Protein AF-0000000084980386 (afdb_homodimer)

Nearest PDB structures (foldseek):
  6dkm-assembly1_A  TM=8.900E-01  e=2.580E+00  synthetic construct
  6dkm-assembly2_C  TM=9.025E-01  e=2.765E+00  synthetic construct
  6ff7-assembly1_w  TM=9.194E-01  e=5.152E+00  Homo sapiens
  8oir-assembly1_Aa  TM=5.971E-01  e=4.808E+00  Homo sapiens
  6dkm-assembly1_A  TM=8.898E-01  e=2.580E+00  synthetic construct

Foldseek 3Di:
DVVVLVVLVVLLVVLVVVLVDPPDDPVVNVVSVVVNVVSVVVNVVVVVVVVVVVVVVVVVPD/DVVVLVVLVVLLVVLVVVLVDPPDDPVVNVVSVVVNVVSVVVNVVVVVVVVVVVVVVVVVPD

Radius of gyration: 19.23 Å; Cα contacts (8 Å, |Δi|>4): 66; chains: 2; bounding box: 24×61×34 Å

Organism: NCBI:txid883114

pLDDT: mean 93.71, std 9.15, range [48.25, 98.0]

Secondary structure (DSSP, 8-state):
-HHHHHHHHHHHHHHHHHHT-TTS-HHHHHHHHHHHHHHHHHHHHHHHHHHHHHHHHHHHH-/-HHHHHHHHHHHHHHHHHHT-TTS-HHHHHHHHHHHHHHHHHHHHHHHHHHHHHHHHHHHH-

InterPro domains:
  IPR003761 Exonuclease VII, small subunit [PF02609] (5-55)
  IPR003761 Exonuclease VII, small subunit [TIGR01280] (5-59)
  IPR037004 Exonuclease VII, small subunit superfamily [G3DSA: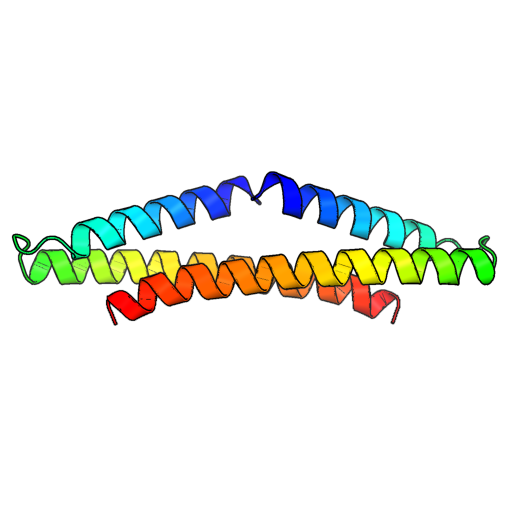1.10.287.1040] (1-62)
  IPR037004 Exonuclease VII, small subunit superfamily [SSF116842] (4-60)

Structure (mmCIF, N/CA/C/O backbone):
data_AF-0000000084980386-model_v1
#
loop_
_entity.id
_entity.type
_entity.pdbx_description
1 polymer 'Exodeoxyribonuclease VII small subunit'
#
loop_
_atom_site.group_PDB
_atom_site.id
_atom_site.type_symbol
_atom_site.label_atom_id
_atom_site.label_alt_id
_atom_site.label_comp_id
_atom_site.label_asym_id
_atom_site.label_entity_id
_atom_site.label_seq_id
_atom_site.pdbx_PDB_ins_code
_atom_site.Cartn_x
_atom_site.Cartn_y
_atom_site.Cartn_z
_atom_site.occupancy
_atom_site.B_iso_or_equiv
_atom_site.auth_seq_id
_atom_site.auth_comp_id
_atom_site.auth_asym_id
_atom_site.auth_atom_id
_atom_site.pdbx_PDB_model_num
ATOM 1 N N . MET A 1 1 ? 5.234 7.031 -9.141 1 50.09 1 MET A N 1
ATOM 2 C CA . MET A 1 1 ? 5.234 5.887 -8.234 1 50.09 1 MET A CA 1
ATOM 3 C C . MET A 1 1 ? 4.238 4.828 -8.695 1 50.09 1 MET A C 1
ATOM 5 O O . MET A 1 1 ? 4.496 3.631 -8.57 1 50.09 1 MET A O 1
ATOM 9 N N . GLU A 1 2 ? 3.027 5.395 -9.133 1 55.47 2 GLU A N 1
ATOM 10 C CA . GLU A 1 2 ? 1.836 4.625 -9.477 1 55.47 2 GLU A CA 1
ATOM 11 C C . GLU A 1 2 ? 2.096 3.715 -10.68 1 55.47 2 GLU A C 1
ATOM 13 O O . GLU A 1 2 ? 1.652 2.564 -10.695 1 55.47 2 GLU A O 1
ATOM 18 N N . ASP A 1 3 ? 2.852 4.363 -11.508 1 66.12 3 ASP A N 1
ATOM 19 C CA . ASP A 1 3 ? 3.029 3.652 -12.766 1 66.12 3 ASP A CA 1
ATOM 20 C C . ASP A 1 3 ? 3.854 2.383 -12.57 1 66.12 3 ASP A C 1
ATOM 22 O O . ASP A 1 3 ? 3.566 1.35 -13.18 1 66.12 3 ASP A O 1
ATOM 26 N N . LYS A 1 4 ? 4.594 2.457 -11.391 1 85.38 4 LYS A N 1
ATOM 27 C CA . LYS A 1 4 ? 5.496 1.32 -11.234 1 85.38 4 LYS A CA 1
ATOM 28 C C . LYS A 1 4 ? 4.816 0.178 -10.484 1 85.38 4 LYS A C 1
ATOM 30 O O . LYS A 1 4 ? 4.977 -0.99 -10.844 1 85.38 4 LYS A O 1
ATOM 35 N N . PHE A 1 5 ? 3.816 0.495 -9.664 1 93.56 5 PHE A N 1
ATOM 36 C CA . PHE A 1 5 ? 3.133 -0.552 -8.914 1 93.56 5 PHE A CA 1
ATOM 37 C C . PHE A 1 5 ? 2.227 -1.368 -9.828 1 93.56 5 PHE A C 1
ATOM 39 O O . PHE A 1 5 ? 2.264 -2.6 -9.805 1 93.56 5 PHE A O 1
ATOM 46 N N . GLU A 1 6 ? 1.516 -0.623 -10.609 1 92 6 GLU A N 1
ATOM 47 C CA . GLU A 1 6 ? 0.565 -1.271 -11.508 1 92 6 GLU A CA 1
ATOM 48 C C . GLU A 1 6 ? 1.278 -2.184 -12.5 1 92 6 GLU A C 1
ATOM 50 O O . GLU A 1 6 ? 0.799 -3.279 -12.797 1 92 6 GLU A O 1
ATOM 55 N N . ASP A 1 7 ? 2.326 -1.724 -12.914 1 94.94 7 ASP A N 1
ATOM 56 C CA . ASP A 1 7 ? 3.113 -2.523 -13.844 1 94.94 7 ASP A CA 1
ATOM 57 C C . ASP A 1 7 ? 3.598 -3.814 -13.188 1 94.94 7 ASP A C 1
ATOM 59 O O . ASP A 1 7 ? 3.438 -4.902 -13.75 1 94.94 7 ASP A O 1
ATOM 63 N N . LEU A 1 8 ? 4.188 -3.68 -12 1 96.81 8 LEU A N 1
ATOM 64 C CA . LEU A 1 8 ? 4.664 -4.836 -11.25 1 96.81 8 LEU A CA 1
ATOM 65 C C . LEU A 1 8 ? 3.514 -5.785 -10.93 1 96.81 8 LEU A C 1
ATOM 67 O O . LEU A 1 8 ? 3.658 -7.004 -11.039 1 96.81 8 LEU A O 1
ATOM 71 N N . PHE A 1 9 ? 2.4 -5.195 -10.555 1 97.19 9 PHE A N 1
ATOM 72 C CA . PHE A 1 9 ? 1.228 -5.996 -10.211 1 97.19 9 PHE A CA 1
ATOM 73 C C . PHE A 1 9 ? 0.73 -6.77 -11.43 1 97.19 9 PHE A C 1
ATOM 75 O O . PHE A 1 9 ? 0.327 -7.926 -11.312 1 97.19 9 PHE A O 1
ATOM 82 N N . GLY A 1 10 ? 0.772 -6.094 -12.508 1 97.31 10 GLY A N 1
ATOM 83 C CA . GLY A 1 10 ? 0.422 -6.773 -13.742 1 97.31 10 GLY A CA 1
ATOM 84 C C . GLY A 1 10 ? 1.317 -7.961 -14.047 1 97.31 10 GLY A C 1
ATOM 85 O O . GLY A 1 10 ? 0.834 -9.031 -14.422 1 97.31 10 GLY A O 1
ATOM 86 N N . GLN A 1 11 ? 2.584 -7.836 -13.914 1 97 11 GLN A N 1
ATOM 87 C CA . GLN A 1 11 ? 3.535 -8.93 -14.094 1 97 11 GLN A CA 1
ATOM 88 C C . GLN 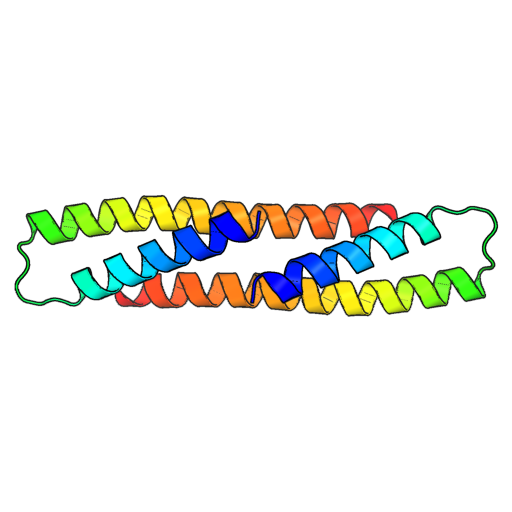A 1 11 ? 3.264 -10.062 -13.109 1 97 11 GLN A C 1
ATOM 90 O O . GLN A 1 11 ? 3.312 -11.234 -13.484 1 97 11 GLN A O 1
ATOM 95 N N . TYR A 1 12 ? 3.002 -9.633 -11.906 1 97.38 12 TYR A N 1
ATOM 96 C CA . TYR A 1 12 ? 2.707 -10.586 -10.844 1 97.38 12 TYR A CA 1
ATOM 97 C C . TYR A 1 12 ? 1.515 -11.461 -11.211 1 97.38 12 TYR A C 1
ATOM 99 O O . TYR A 1 12 ? 1.562 -12.68 -11.055 1 97.38 12 TYR A O 1
ATOM 107 N N . LYS A 1 13 ? 0.535 -10.844 -11.734 1 97.12 13 LYS A N 1
ATOM 108 C CA . LYS A 1 13 ? -0.671 -11.555 -12.156 1 97.12 13 LYS A CA 1
ATOM 109 C C . LYS A 1 13 ? -0.383 -12.469 -13.336 1 97.12 13 LYS A C 1
ATOM 111 O O . LYS A 1 13 ? -0.86 -13.609 -13.383 1 97.12 13 LYS A O 1
ATOM 116 N N . ASP A 1 14 ? 0.298 -12.008 -14.203 1 97.56 14 ASP A N 1
ATOM 117 C CA . ASP A 1 14 ? 0.627 -12.797 -15.391 1 97.56 14 ASP A CA 1
ATOM 118 C C . ASP A 1 14 ? 1.373 -14.07 -15.016 1 97.56 14 ASP A C 1
ATOM 120 O O . ASP A 1 14 ? 1.075 -15.148 -15.539 1 97.56 14 ASP A O 1
ATOM 124 N N . ILE A 1 15 ? 2.332 -13.875 -14.156 1 97.62 15 ILE A N 1
ATOM 125 C CA . ILE A 1 15 ? 3.1 -15.039 -13.719 1 97.62 15 ILE A CA 1
ATOM 126 C C . ILE A 1 15 ? 2.189 -16 -12.969 1 97.62 15 ILE A C 1
ATOM 128 O O . ILE A 1 15 ? 2.293 -17.219 -13.141 1 97.62 15 ILE A O 1
ATOM 132 N N . SER A 1 16 ? 1.337 -15.531 -12.172 1 96.62 16 SER A N 1
ATOM 133 C CA . SER A 1 16 ? 0.386 -16.359 -11.453 1 96.62 16 SER A CA 1
ATOM 134 C C . SER A 1 16 ? -0.461 -17.188 -12.414 1 96.62 16 SER A C 1
ATOM 136 O O . SER A 1 16 ? -0.716 -18.375 -12.164 1 96.62 16 SER A O 1
ATOM 138 N N . LYS A 1 17 ? -0.883 -16.578 -13.438 1 96.5 17 LYS A N 1
ATOM 139 C CA . LYS A 1 17 ? -1.67 -17.281 -14.453 1 96.5 17 LYS A CA 1
ATOM 140 C C . LYS A 1 17 ? -0.863 -18.406 -15.102 1 96.5 17 LYS A C 1
ATOM 142 O O . LYS A 1 17 ? -1.39 -19.484 -15.344 1 96.5 17 LYS A O 1
ATOM 147 N N . LYS A 1 18 ? 0.388 -18.109 -15.344 1 96.56 18 LYS A N 1
ATOM 148 C CA . LYS A 1 18 ? 1.262 -19.125 -15.93 1 96.56 18 LYS A CA 1
ATOM 149 C C . LYS A 1 18 ? 1.436 -20.312 -14.984 1 96.56 18 LYS A C 1
ATOM 151 O O . LYS A 1 18 ? 1.514 -21.453 -15.43 1 96.56 18 LYS A O 1
ATOM 156 N N . LEU A 1 19 ? 1.462 -20.016 -13.711 1 95.56 19 LEU A N 1
ATOM 157 C CA . LEU A 1 19 ? 1.653 -21.047 -12.695 1 95.56 19 LEU A CA 1
ATOM 158 C C . LEU A 1 19 ? 0.428 -21.953 -12.594 1 95.56 19 LEU A C 1
ATOM 160 O O . LEU A 1 19 ? 0.52 -23.078 -12.109 1 95.56 19 LEU A O 1
ATOM 164 N N . GLU A 1 20 ? -0.599 -21.484 -13.008 1 93.38 20 GLU A N 1
ATOM 165 C CA . GLU A 1 20 ? -1.836 -22.25 -12.969 1 93.38 20 GLU A CA 1
ATOM 166 C C . GLU A 1 20 ? -1.899 -23.25 -14.117 1 93.38 20 GLU A C 1
ATOM 168 O O . GLU A 1 20 ? -2.758 -24.141 -14.133 1 93.38 20 GLU A O 1
ATOM 173 N N . ASN A 1 21 ? -0.953 -23.109 -15.055 1 93.25 21 ASN A N 1
ATOM 174 C CA . ASN A 1 21 ? -0.884 -24.031 -16.172 1 93.25 21 ASN A CA 1
ATOM 175 C C . ASN A 1 21 ? -0.379 -25.406 -15.742 1 93.25 21 ASN A C 1
ATOM 177 O O . ASN A 1 21 ? 0.711 -25.516 -15.18 1 93.25 21 ASN A O 1
ATOM 181 N N . LYS A 1 22 ? -1.093 -26.438 -16.062 1 91.5 22 LYS A N 1
ATOM 182 C CA . LYS A 1 22 ? -0.77 -27.781 -15.625 1 91.5 22 LYS A CA 1
ATOM 183 C C . LYS A 1 22 ? 0.272 -28.422 -16.531 1 91.5 22 LYS A C 1
ATOM 185 O O . LYS A 1 22 ? 0.849 -29.453 -16.203 1 91.5 22 LYS A O 1
ATOM 190 N N . ASP A 1 23 ? 0.623 -27.766 -17.625 1 94.75 23 ASP A N 1
ATOM 191 C CA . ASP A 1 23 ? 1.526 -28.359 -18.609 1 94.75 23 ASP A CA 1
ATOM 192 C C . ASP A 1 23 ? 2.959 -27.875 -18.406 1 94.75 23 ASP A C 1
ATOM 194 O O . ASP A 1 23 ? 3.855 -28.234 -19.172 1 94.75 23 ASP A O 1
ATOM 198 N N . ILE A 1 24 ? 3.227 -27.188 -17.438 1 94.88 24 ILE A N 1
ATOM 199 C CA . ILE A 1 24 ? 4.582 -26.672 -17.25 1 94.88 24 ILE A CA 1
ATOM 200 C C . ILE A 1 24 ? 5.41 -27.703 -16.469 1 94.88 24 ILE A C 1
ATOM 202 O O . ILE A 1 24 ? 4.863 -28.5 -15.711 1 94.88 24 ILE A O 1
ATOM 206 N N . THR A 1 25 ? 6.727 -27.641 -16.672 1 96.81 25 THR A N 1
ATOM 207 C CA . THR A 1 25 ? 7.633 -28.531 -15.953 1 96.81 25 THR A CA 1
ATOM 208 C C . THR A 1 25 ? 7.906 -28.016 -14.547 1 96.81 25 THR A C 1
ATOM 210 O O . THR A 1 25 ? 7.633 -26.844 -14.25 1 96.81 25 THR A O 1
ATOM 213 N N . LEU A 1 26 ? 8.383 -28.844 -13.742 1 95.25 26 LEU A N 1
ATOM 214 C CA . LEU A 1 26 ? 8.781 -28.453 -12.391 1 95.25 26 LEU A CA 1
ATOM 215 C C . LEU A 1 26 ? 9.812 -27.328 -12.438 1 95.25 26 LEU A C 1
ATOM 217 O O . LEU A 1 26 ? 9.719 -26.359 -11.68 1 95.25 26 LEU A O 1
ATOM 221 N N . ASP A 1 27 ? 10.727 -27.484 -13.32 1 97.31 27 ASP A N 1
ATOM 222 C CA . ASP A 1 27 ? 11.773 -26.469 -13.461 1 97.31 27 ASP A CA 1
ATOM 223 C C . ASP A 1 27 ? 11.18 -25.125 -13.859 1 97.31 27 ASP A C 1
ATOM 225 O O . ASP A 1 27 ? 11.57 -24.078 -13.32 1 97.31 27 ASP A O 1
ATOM 229 N N . GLU A 1 28 ? 10.32 -25.094 -14.727 1 97 28 GLU A N 1
ATOM 230 C CA . GLU A 1 28 ? 9.641 -23.875 -15.148 1 97 28 GLU A CA 1
ATOM 231 C C . GLU A 1 28 ? 8.844 -23.266 -13.992 1 97 28 GLU A C 1
ATOM 233 O O . GLU A 1 28 ? 8.867 -22.047 -13.789 1 97 28 GLU A O 1
ATOM 238 N N . ALA A 1 29 ? 8.117 -24.094 -13.266 1 95.62 29 ALA A N 1
ATOM 239 C CA . ALA A 1 29 ? 7.32 -23.641 -12.133 1 95.62 29 ALA A CA 1
ATOM 240 C C . ALA A 1 29 ? 8.203 -22.969 -11.078 1 95.62 29 ALA A C 1
ATOM 242 O O . ALA A 1 29 ? 7.859 -21.906 -10.555 1 95.62 29 ALA A O 1
ATOM 243 N N . LEU A 1 30 ? 9.328 -23.625 -10.828 1 96.5 30 LEU A N 1
ATOM 244 C CA . LEU A 1 30 ? 10.258 -23.078 -9.836 1 96.5 30 LEU A CA 1
ATOM 245 C C . LEU A 1 30 ? 10.797 -21.734 -10.273 1 96.5 30 LEU A C 1
ATOM 247 O O . LEU A 1 30 ? 10.914 -20.812 -9.461 1 96.5 30 LEU A O 1
ATOM 251 N N . LYS A 1 31 ? 11.086 -21.609 -11.508 1 97.62 31 LYS A N 1
ATOM 252 C CA . LYS A 1 31 ? 11.578 -20.344 -12.039 1 97.62 31 LYS A CA 1
ATOM 253 C C . LYS A 1 31 ? 10.516 -19.25 -11.938 1 97.62 31 LYS A C 1
ATOM 255 O O . LYS A 1 31 ? 10.812 -18.125 -11.547 1 97.62 31 LYS A O 1
ATOM 260 N N . LEU A 1 32 ? 9.336 -19.562 -12.344 1 97.12 32 LEU A N 1
ATOM 261 C CA . LEU A 1 32 ? 8.227 -18.609 -12.25 1 97.12 32 LEU A CA 1
ATOM 262 C C . LEU A 1 32 ? 7.98 -18.203 -10.805 1 97.12 32 LEU A C 1
ATOM 264 O O . LEU A 1 32 ? 7.723 -17.031 -10.523 1 97.12 32 LEU A O 1
ATOM 268 N N . TYR A 1 33 ? 8.07 -19.172 -9.922 1 95.69 33 TYR A N 1
ATOM 269 C CA . TYR A 1 33 ? 7.883 -18.875 -8.508 1 95.69 33 TYR A CA 1
ATOM 270 C C . TYR A 1 33 ? 8.953 -17.922 -7.996 1 95.69 33 TYR A C 1
ATOM 272 O O . TYR A 1 33 ? 8.656 -16.969 -7.27 1 95.69 33 TYR A O 1
ATOM 28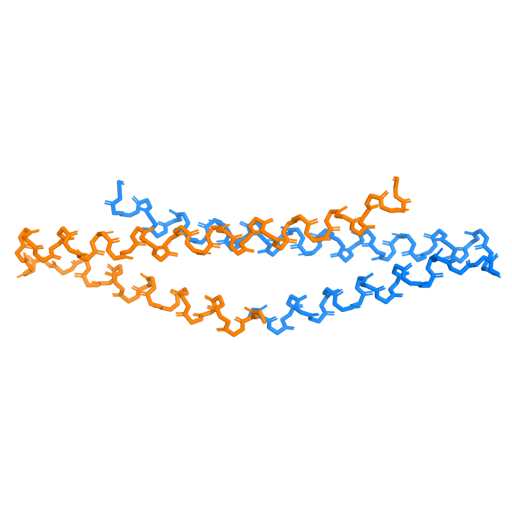0 N N . GLU A 1 34 ? 10.109 -18.156 -8.375 1 96.94 34 GLU A N 1
ATOM 281 C CA . GLU A 1 34 ? 11.203 -17.266 -7.977 1 96.94 34 GLU A CA 1
ATOM 282 C C . GLU A 1 34 ? 10.992 -15.859 -8.508 1 96.94 34 GLU A C 1
ATOM 284 O O . GLU A 1 34 ? 11.195 -14.883 -7.777 1 96.94 34 GLU A O 1
ATOM 289 N N . GLU A 1 35 ? 10.656 -15.766 -9.727 1 97.25 35 GLU A N 1
ATOM 290 C CA . GLU A 1 35 ? 10.367 -14.469 -10.328 1 97.25 35 GLU A CA 1
ATOM 291 C C . GLU A 1 35 ? 9.219 -13.766 -9.602 1 97.25 35 GLU A C 1
ATOM 293 O O . GLU A 1 35 ? 9.297 -12.578 -9.312 1 97.25 35 GLU A O 1
ATOM 298 N N . SER A 1 36 ? 8.203 -14.562 -9.336 1 97 36 SER A N 1
ATOM 299 C CA . SER A 1 36 ? 7.035 -14 -8.664 1 97 36 SER A CA 1
ATOM 300 C C . SER A 1 36 ? 7.387 -13.523 -7.254 1 97 36 SER A C 1
ATOM 302 O O . SER A 1 36 ? 6.852 -12.523 -6.777 1 97 36 SER A O 1
ATOM 304 N N . ASP A 1 37 ? 8.242 -14.281 -6.629 1 96.94 37 ASP A N 1
ATOM 305 C CA . ASP A 1 37 ? 8.656 -13.906 -5.281 1 96.94 37 ASP A CA 1
ATOM 306 C C . ASP A 1 37 ? 9.391 -12.562 -5.285 1 96.94 37 ASP A C 1
ATOM 308 O O . ASP A 1 37 ? 9.211 -11.75 -4.379 1 96.94 37 ASP A O 1
ATOM 312 N N . VAL A 1 38 ? 10.211 -12.375 -6.223 1 97.75 38 VAL A N 1
ATOM 313 C CA . VAL A 1 38 ? 10.938 -11.117 -6.355 1 97.75 38 VAL A CA 1
ATOM 314 C C . VAL A 1 38 ? 9.961 -9.969 -6.574 1 97.75 38 VAL A C 1
ATOM 316 O O . VAL A 1 38 ? 10.07 -8.922 -5.934 1 97.75 38 VAL A O 1
ATOM 319 N N . ILE A 1 39 ? 9.031 -10.172 -7.445 1 98 39 ILE A N 1
ATOM 320 C CA . ILE A 1 39 ? 8.039 -9.141 -7.746 1 98 39 ILE A CA 1
ATOM 321 C C . ILE A 1 39 ? 7.176 -8.883 -6.516 1 98 39 ILE A C 1
ATOM 323 O O . ILE A 1 39 ? 6.867 -7.73 -6.199 1 98 39 ILE A O 1
ATOM 327 N N . TYR A 1 40 ? 6.828 -9.922 -5.797 1 97.5 40 TYR A N 1
ATOM 328 C CA . TYR A 1 40 ? 6.066 -9.781 -4.562 1 97.5 40 TYR A CA 1
ATOM 329 C C . TYR A 1 40 ? 6.801 -8.891 -3.566 1 97.5 40 TYR A C 1
ATOM 331 O O . TYR A 1 40 ? 6.199 -8.008 -2.951 1 97.5 40 TYR A O 1
ATOM 339 N N . SER A 1 41 ? 8.039 -9.133 -3.412 1 97.75 41 SER A N 1
ATOM 340 C CA . SER A 1 41 ? 8.852 -8.344 -2.49 1 97.75 41 SER A CA 1
ATOM 341 C C . SER A 1 41 ? 8.852 -6.867 -2.877 1 97.75 41 SER A C 1
ATOM 343 O O . SER A 1 41 ? 8.75 -5.992 -2.014 1 97.75 41 SER A O 1
ATOM 345 N N . LYS A 1 42 ? 8.977 -6.637 -4.137 1 97.88 42 LYS A N 1
ATOM 346 C CA . LYS A 1 42 ? 8.969 -5.262 -4.617 1 97.88 42 LYS A CA 1
ATOM 347 C C . LYS A 1 42 ? 7.613 -4.602 -4.379 1 97.88 42 LYS A C 1
ATOM 349 O O . LYS A 1 42 ? 7.547 -3.436 -3.988 1 97.88 42 LYS A O 1
ATOM 354 N N . LEU A 1 43 ? 6.539 -5.309 -4.629 1 97.69 43 LEU A N 1
ATOM 355 C CA . LEU A 1 43 ? 5.195 -4.809 -4.371 1 97.69 43 LEU A CA 1
ATOM 356 C C . LEU A 1 43 ? 5.004 -4.504 -2.889 1 97.69 43 LEU A C 1
ATOM 358 O O . LEU A 1 43 ? 4.496 -3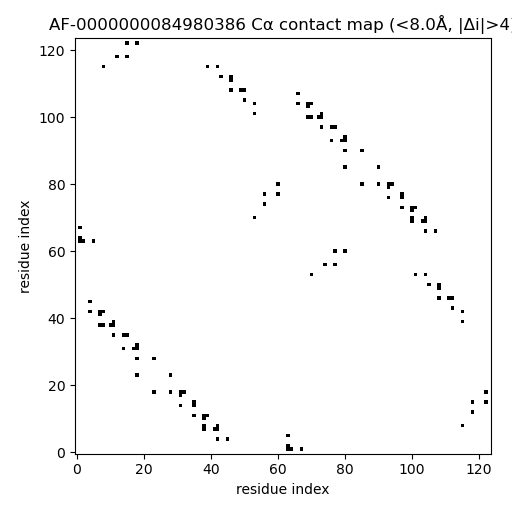.436 -2.529 1 97.69 43 LEU A O 1
ATOM 362 N N . ASN A 1 44 ? 5.441 -5.434 -2.082 1 97.44 44 ASN A N 1
ATOM 363 C CA . ASN A 1 44 ? 5.332 -5.242 -0.641 1 97.44 44 ASN A CA 1
ATOM 364 C C . ASN A 1 44 ? 6.133 -4.027 -0.174 1 97.44 44 ASN A C 1
ATOM 366 O O . ASN A 1 44 ? 5.672 -3.266 0.676 1 97.44 44 ASN A O 1
ATOM 370 N N . GLU A 1 45 ? 7.277 -3.898 -0.664 1 97.69 45 GLU A N 1
ATOM 371 C CA . GLU A 1 45 ? 8.109 -2.744 -0.329 1 97.69 45 GLU A CA 1
ATOM 372 C C . GLU A 1 45 ? 7.41 -1.438 -0.7 1 97.69 45 GLU A C 1
ATOM 374 O O . GLU A 1 45 ? 7.426 -0.479 0.075 1 97.69 45 GLU A O 1
ATOM 379 N N . GLN A 1 46 ? 6.859 -1.4 -1.848 1 96.81 46 GLN A N 1
ATOM 380 C CA . GLN A 1 46 ? 6.156 -0.203 -2.297 1 96.81 46 GLN A CA 1
ATOM 381 C C . GLN A 1 46 ? 4.965 0.107 -1.396 1 96.81 46 GLN A C 1
ATOM 383 O O . GLN A 1 46 ? 4.703 1.271 -1.081 1 96.81 46 GLN A O 1
ATOM 388 N N . ILE A 1 47 ? 4.246 -0.862 -0.989 1 97.5 47 ILE A N 1
ATOM 389 C CA . ILE A 1 47 ? 3.104 -0.708 -0.095 1 97.5 47 ILE A CA 1
ATOM 390 C C . ILE A 1 47 ? 3.576 -0.181 1.259 1 97.5 47 ILE A C 1
ATOM 392 O O . ILE A 1 47 ? 2.996 0.765 1.799 1 97.5 47 ILE A O 1
ATOM 396 N N . GLU A 1 48 ? 4.633 -0.764 1.766 1 97.56 48 GLU A N 1
ATOM 397 C CA . GLU A 1 48 ? 5.18 -0.34 3.049 1 97.56 48 GLU A CA 1
ATOM 398 C C . GLU A 1 48 ? 5.688 1.099 2.986 1 97.56 48 GLU A C 1
ATOM 400 O O . GLU A 1 48 ? 5.492 1.872 3.926 1 97.56 48 GLU A O 1
ATOM 405 N N . ASN A 1 49 ? 6.293 1.411 1.908 1 97.25 49 ASN A N 1
ATOM 406 C CA . ASN A 1 49 ? 6.773 2.777 1.735 1 97.25 49 ASN A CA 1
ATOM 407 C C . ASN A 1 49 ? 5.621 3.777 1.699 1 97.25 49 ASN A C 1
ATOM 409 O O . ASN A 1 49 ? 5.727 4.871 2.26 1 97.25 49 ASN A O 1
ATOM 413 N N . ALA A 1 50 ? 4.602 3.473 0.969 1 96.5 50 ALA A N 1
ATOM 414 C CA . ALA A 1 50 ? 3.418 4.328 0.938 1 96.5 50 ALA A CA 1
ATOM 415 C C . ALA A 1 50 ? 2.846 4.52 2.34 1 96.5 50 ALA A C 1
ATOM 417 O O . ALA A 1 50 ? 2.498 5.641 2.725 1 96.5 50 ALA A O 1
ATOM 418 N N . LYS A 1 51 ? 2.775 3.467 3.096 1 97.62 51 LYS A N 1
ATOM 419 C CA . LYS A 1 51 ? 2.295 3.523 4.473 1 97.62 51 LYS A CA 1
ATOM 420 C C . LYS A 1 51 ? 3.17 4.438 5.324 1 97.62 51 LYS A C 1
ATOM 422 O O . LYS A 1 51 ? 2.658 5.25 6.098 1 97.62 51 LYS A O 1
ATOM 427 N N . ILE A 1 52 ? 4.449 4.324 5.238 1 97.69 52 ILE A N 1
ATOM 428 C CA . ILE A 1 52 ? 5.391 5.156 5.98 1 97.69 52 ILE A CA 1
ATOM 429 C C . ILE A 1 52 ? 5.176 6.625 5.621 1 97.69 52 ILE A C 1
ATOM 431 O O . ILE A 1 52 ? 5.145 7.488 6.5 1 97.69 52 ILE A O 1
ATOM 435 N N . LYS A 1 53 ? 5.02 6.867 4.324 1 97.06 53 LYS A N 1
ATOM 436 C CA . LYS A 1 53 ? 4.867 8.242 3.855 1 97.06 53 LYS A CA 1
ATOM 437 C C . LYS A 1 53 ? 3.633 8.898 4.469 1 97.06 53 LYS A C 1
ATOM 439 O O . LYS A 1 53 ? 3.709 10.016 4.984 1 97.06 53 LYS A O 1
ATOM 444 N N . ILE A 1 54 ? 2.523 8.273 4.402 1 97.25 54 ILE A N 1
ATOM 445 C CA . ILE A 1 54 ? 1.31 8.906 4.906 1 97.25 54 ILE A CA 1
ATOM 446 C C . ILE A 1 54 ? 1.394 9.039 6.426 1 97.25 54 ILE A C 1
ATOM 448 O O . ILE A 1 54 ? 0.915 10.023 6.992 1 97.25 54 ILE A O 1
ATOM 452 N N . ASN A 1 55 ? 2.023 8.102 7.125 1 97.44 55 ASN A N 1
ATOM 453 C CA . ASN A 1 55 ? 2.172 8.172 8.578 1 97.44 55 ASN A CA 1
ATOM 454 C C . ASN A 1 55 ? 3.125 9.289 8.984 1 97.44 55 ASN A C 1
ATOM 456 O O . ASN A 1 55 ? 2.924 9.938 10.016 1 97.44 55 ASN A O 1
ATOM 460 N N . ASN A 1 56 ? 4.172 9.445 8.25 1 96.75 56 ASN A N 1
ATOM 461 C CA . ASN A 1 56 ? 5.09 10.547 8.531 1 96.75 56 ASN A CA 1
ATOM 462 C C . ASN A 1 56 ? 4.379 11.891 8.508 1 96.75 56 ASN A C 1
ATOM 464 O O . ASN A 1 56 ? 4.66 12.766 9.328 1 96.75 56 ASN A O 1
ATOM 468 N N . ILE A 1 57 ? 3.51 12.039 7.578 1 95.44 57 ILE A N 1
ATOM 469 C CA . ILE A 1 57 ? 2.736 13.273 7.477 1 95.44 57 ILE A CA 1
ATOM 470 C C . ILE A 1 57 ? 1.812 13.406 8.68 1 95.44 57 ILE A C 1
ATOM 472 O O . ILE A 1 57 ? 1.713 14.484 9.281 1 95.44 57 ILE A O 1
ATOM 476 N N . ARG A 1 58 ? 1.197 12.344 8.984 1 93.88 58 ARG A N 1
ATOM 477 C CA . ARG A 1 58 ? 0.293 12.328 10.133 1 93.88 58 ARG A CA 1
ATOM 478 C C . ARG A 1 58 ? 1.033 12.672 11.422 1 93.88 58 ARG A C 1
ATOM 480 O O . ARG A 1 58 ? 0.541 13.453 12.234 1 93.88 58 ARG A O 1
ATOM 487 N N . ASP A 1 59 ? 2.201 12.203 11.648 1 92.81 59 ASP A N 1
ATOM 488 C CA . ASP A 1 59 ? 2.992 12.352 12.867 1 92.81 59 ASP A CA 1
ATOM 489 C C . ASP A 1 59 ? 3.426 13.805 13.062 1 92.81 59 ASP A C 1
ATOM 491 O O . ASP A 1 59 ? 3.695 14.234 14.18 1 92.81 59 ASP A O 1
ATOM 495 N N . LYS A 1 60 ? 3.482 14.508 12.016 1 90.25 60 LYS A N 1
ATOM 496 C CA . LYS A 1 60 ? 3.846 15.914 12.102 1 90.25 60 LYS A CA 1
ATOM 497 C C . LYS A 1 60 ? 2.732 16.734 12.75 1 90.25 60 LYS A C 1
ATOM 499 O O . LYS A 1 60 ? 2.975 17.828 13.266 1 90.25 60 LYS A O 1
ATOM 504 N N . HIS A 1 61 ? 1.624 16.188 12.695 1 85.94 61 HIS A N 1
ATOM 505 C CA . HIS A 1 61 ? 0.504 17 13.148 1 85.94 61 HIS A CA 1
ATOM 506 C C . HIS A 1 61 ? -0.198 16.359 14.336 1 85.94 61 HIS A C 1
ATOM 508 O O . HIS A 1 61 ? -1.061 16.984 14.961 1 85.94 61 HIS A O 1
ATOM 514 N N . VAL A 1 62 ? 0.019 15.086 14.555 1 77.81 62 VAL A N 1
ATOM 515 C CA . VAL A 1 62 ? -0.575 14.414 15.703 1 77.81 62 VAL A CA 1
ATOM 516 C C . VAL A 1 62 ? 0.466 14.273 16.812 1 77.81 62 VAL A C 1
ATOM 518 O O . VAL A 1 62 ? 1.653 14.086 16.531 1 77.81 62 VAL A O 1
ATOM 521 N N . MET B 1 1 ? -6.957 2.438 -10.281 1 48.25 1 MET B N 1
ATOM 522 C CA . MET B 1 1 ? -6.758 2.471 -8.836 1 48.25 1 MET B CA 1
ATOM 523 C C . MET B 1 1 ? -5.758 3.559 -8.453 1 48.25 1 MET B C 1
ATOM 525 O O . MET B 1 1 ? -5.941 4.25 -7.449 1 48.25 1 MET B O 1
ATOM 529 N N . GLU B 1 2 ? -4.652 3.66 -9.281 1 54.78 2 GLU B N 1
ATOM 530 C CA . GLU B 1 2 ? -3.465 4.477 -9.047 1 54.78 2 GLU B CA 1
ATOM 531 C C . GLU B 1 2 ? -3.811 5.961 -9.023 1 54.78 2 GLU B C 1
ATOM 533 O O . GLU B 1 2 ? -3.295 6.711 -8.195 1 54.78 2 GLU B O 1
ATOM 538 N N . ASP B 1 3 ? -4.711 6.168 -9.945 1 65 3 ASP B N 1
ATOM 539 C CA . ASP B 1 3 ? -4.996 7.59 -10.125 1 65 3 ASP B CA 1
ATOM 540 C C . ASP B 1 3 ? -5.695 8.164 -8.898 1 65 3 ASP B C 1
ATOM 542 O O . ASP B 1 3 ? -5.414 9.297 -8.492 1 65 3 ASP B O 1
ATOM 546 N N . LYS B 1 4 ? -6.305 7.164 -8.148 1 84.75 4 LYS B N 1
ATOM 547 C CA . LYS B 1 4 ? -7.09 7.688 -7.035 1 84.75 4 LYS B CA 1
ATOM 548 C C . LYS B 1 4 ? -6.23 7.859 -5.785 1 84.75 4 LYS B C 1
ATOM 550 O O . LYS B 1 4 ? -6.367 8.852 -5.066 1 84.75 4 LYS B O 1
ATOM 555 N N . PHE B 1 5 ? -5.129 7.125 -5.68 1 93.31 5 PHE B N 1
ATOM 556 C CA . PHE B 1 5 ? -4.27 7.234 -4.508 1 93.31 5 PHE B CA 1
ATOM 557 C C . PHE B 1 5 ? -3.447 8.516 -4.559 1 93.31 5 PHE B C 1
ATOM 559 O O . PHE B 1 5 ? -3.391 9.266 -3.58 1 93.31 5 PHE B O 1
ATOM 566 N N . GLU B 1 6 ? -2.922 8.719 -5.727 1 91.81 6 GLU B N 1
ATOM 567 C CA . GLU B 1 6 ? -2.064 9.883 -5.902 1 91.81 6 GLU B CA 1
ATOM 568 C C . GLU B 1 6 ? -2.848 11.18 -5.699 1 91.81 6 GLU B C 1
ATOM 570 O O . GLU B 1 6 ? -2.342 12.133 -5.098 1 91.81 6 GLU B O 1
ATOM 575 N N . ASP B 1 7 ? -3.975 11.141 -6.16 1 94.75 7 ASP B N 1
ATOM 576 C CA . ASP B 1 7 ? -4.832 12.312 -5.996 1 94.75 7 ASP B CA 1
ATOM 577 C C . ASP B 1 7 ? -5.125 12.578 -4.52 1 94.75 7 ASP B C 1
ATOM 579 O O . ASP B 1 7 ? -4.977 13.703 -4.043 1 94.75 7 ASP B O 1
ATOM 583 N N . LEU B 1 8 ? -5.535 11.523 -3.812 1 96.69 8 LEU B N 1
ATOM 584 C CA . LEU B 1 8 ? -5.82 11.633 -2.385 1 96.69 8 LEU B CA 1
ATOM 585 C C . LEU B 1 8 ? -4.574 12.047 -1.612 1 96.69 8 LEU B C 1
ATOM 587 O O . LEU B 1 8 ? -4.648 12.891 -0.714 1 96.69 8 LEU B O 1
ATOM 591 N N . PHE B 1 9 ? -3.461 11.477 -2.008 1 97.12 9 PHE B N 1
ATOM 592 C CA . PHE B 1 9 ? -2.199 11.797 -1.347 1 97.12 9 PHE B CA 1
ATOM 593 C C . PHE B 1 9 ? -1.829 13.258 -1.557 1 97.12 9 PHE B C 1
ATOM 595 O O . PHE B 1 9 ? -1.336 13.914 -0.639 1 97.12 9 PHE B O 1
ATOM 602 N N . GLY B 1 10 ? -2.08 13.656 -2.732 1 97.19 10 GLY B N 1
ATOM 603 C CA . GLY B 1 10 ? -1.862 15.07 -3.012 1 97.19 10 GLY B CA 1
ATOM 604 C C . GLY B 1 10 ? -2.709 15.984 -2.148 1 97.19 10 GLY B C 1
ATOM 605 O O . GLY B 1 10 ? -2.211 16.984 -1.614 1 97.19 10 GLY B O 1
ATOM 606 N N . GLN B 1 11 ? -3.945 15.719 -1.985 1 96.94 11 GLN B N 1
ATOM 607 C CA . GLN B 1 11 ? -4.836 16.469 -1.111 1 96.94 11 GLN B CA 1
ATOM 608 C C . GLN B 1 11 ? -4.348 16.438 0.334 1 96.94 11 GLN B C 1
ATOM 610 O O . GLN B 1 11 ? -4.367 17.453 1.029 1 96.94 11 GLN B O 1
ATOM 615 N N . TYR B 1 12 ? -3.949 15.25 0.695 1 97.38 12 TYR B N 1
ATOM 616 C CA . TYR B 1 12 ? -3.438 15.039 2.045 1 97.38 12 TYR B CA 1
ATOM 617 C C . TYR B 1 12 ? -2.252 15.953 2.328 1 97.38 12 TYR B C 1
ATOM 619 O O . TYR B 1 12 ? -2.188 16.594 3.383 1 97.38 12 TYR B O 1
ATOM 627 N N . LYS B 1 13 ? -1.407 16.047 1.398 1 97.06 13 LYS B N 1
ATOM 628 C CA . LYS B 1 13 ? -0.226 16.906 1.517 1 97.06 13 LYS B CA 1
ATOM 629 C C . LYS B 1 13 ? -0.612 18.375 1.548 1 97.06 13 LYS B C 1
ATOM 631 O O . LYS B 1 13 ? -0.066 19.141 2.34 1 97.06 13 LYS B O 1
ATOM 636 N N . ASP B 1 14 ? -1.453 18.703 0.755 1 97.5 14 ASP B N 1
ATOM 637 C CA . ASP B 1 14 ? -1.892 20.094 0.685 1 97.5 14 ASP B CA 1
ATOM 638 C C . ASP B 1 14 ? -2.484 20.562 2.016 1 97.5 14 ASP B C 1
ATOM 640 O O . ASP B 1 14 ? -2.188 21.656 2.488 1 97.5 14 ASP B O 1
ATOM 644 N N . ILE B 1 15 ? -3.307 19.703 2.531 1 97.62 15 ILE B N 1
ATOM 645 C CA . ILE B 1 15 ? -3.922 20.031 3.812 1 97.62 15 ILE B CA 1
ATOM 646 C C . ILE B 1 15 ? -2.848 20.109 4.895 1 97.62 15 ILE B C 1
ATOM 648 O O . ILE B 1 15 ? -2.887 21 5.75 1 97.62 15 ILE B O 1
ATOM 652 N N . SER B 1 16 ? -1.917 19.25 4.871 1 96.62 16 SER B N 1
ATOM 653 C CA . SER B 1 16 ? -0.816 19.281 5.828 1 96.62 16 SER B CA 1
ATOM 654 C C . SER B 1 16 ? -0.056 20.609 5.762 1 96.62 16 SER B C 1
ATOM 656 O O . SER B 1 16 ? 0.312 21.172 6.793 1 96.62 16 SER B O 1
ATOM 658 N N . LYS B 1 17 ? 0.155 21.047 4.602 1 96.44 17 LYS B N 1
ATOM 659 C CA . LYS B 1 17 ? 0.838 22.328 4.41 1 96.44 17 LYS B CA 1
ATOM 660 C C . LYS B 1 17 ? 0.031 23.484 5.004 1 96.44 17 LYS B C 1
ATOM 662 O O . LYS B 1 17 ? 0.593 24.375 5.629 1 96.44 17 LYS B O 1
ATOM 667 N N . LYS B 1 18 ? -1.253 23.406 4.82 1 96.5 18 LYS B N 1
ATOM 668 C CA . LYS B 1 18 ? -2.125 24.438 5.375 1 96.5 18 LYS B CA 1
ATOM 669 C C . LYS B 1 18 ? -2.08 24.438 6.898 1 96.5 18 LYS B C 1
ATOM 671 O O . LYS B 1 18 ? -2.137 25.484 7.531 1 96.5 18 LYS B O 1
ATOM 676 N N . LEU B 1 19 ? -1.944 23.25 7.449 1 95.56 19 LEU B N 1
ATOM 677 C CA . LEU B 1 19 ? -1.915 23.094 8.898 1 95.56 19 LEU B CA 1
ATOM 678 C C . LEU B 1 19 ? -0.627 23.656 9.484 1 95.56 19 LEU B C 1
ATOM 680 O O . LEU B 1 19 ? -0.57 23.984 10.672 1 95.56 19 LEU B O 1
ATOM 684 N N . GLU B 1 20 ? 0.29 23.75 8.719 1 93.25 20 GLU B N 1
ATOM 685 C CA . GLU B 1 20 ? 1.573 24.281 9.172 1 93.25 20 GLU B CA 1
ATOM 686 C C . GLU B 1 20 ? 1.55 25.812 9.234 1 93.25 20 GLU B C 1
ATOM 688 O O . GLU B 1 20 ? 2.463 26.422 9.789 1 93.25 20 GLU B O 1
ATOM 693 N N . ASN B 1 21 ? 0.468 26.391 8.68 1 93.06 21 ASN B N 1
ATOM 694 C CA . ASN B 1 21 ? 0.311 27.844 8.727 1 93.06 21 ASN B CA 1
ATOM 695 C C . ASN B 1 21 ? -0.026 28.328 10.133 1 93.06 21 ASN B C 1
ATOM 697 O O . ASN B 1 21 ? -1.011 27.891 10.727 1 93.06 21 ASN B O 1
ATOM 701 N N . LYS B 1 22 ? 0.691 29.281 10.617 1 91.38 22 LYS B N 1
ATOM 702 C CA . LYS B 1 22 ? 0.531 29.766 11.984 1 91.38 22 LYS B CA 1
ATOM 703 C C . LYS B 1 22 ? -0.583 30.812 12.078 1 91.38 22 LYS B C 1
ATOM 705 O O . LYS B 1 22 ? -1.021 31.156 13.172 1 91.38 22 LYS B O 1
ATOM 710 N N . ASP B 1 23 ? -1.128 31.234 10.945 1 94.75 23 ASP B N 1
ATOM 711 C CA . ASP B 1 23 ? -2.117 32.312 10.93 1 94.75 23 ASP B CA 1
ATOM 712 C C . ASP B 1 23 ? -3.537 31.734 10.891 1 94.75 23 ASP B C 1
ATOM 714 O O . ASP B 1 23 ? -4.508 32.5 10.812 1 94.75 23 ASP B O 1
ATOM 718 N N . ILE B 1 24 ? -3.727 30.531 11 1 94.81 24 ILE B N 1
ATOM 719 C CA . ILE B 1 24 ? -5.07 29.969 10.922 1 94.81 24 ILE B CA 1
ATOM 720 C C . ILE B 1 24 ? -5.707 29.953 12.312 1 94.81 24 ILE B C 1
ATOM 722 O O . ILE B 1 24 ? -5.004 29.906 13.32 1 94.81 24 ILE B O 1
ATOM 726 N N . THR B 1 25 ? -7.043 29.969 12.336 1 96.69 25 THR B N 1
ATOM 727 C CA . THR B 1 25 ? -7.77 29.922 13.602 1 96.69 25 THR B CA 1
ATOM 728 C C . THR B 1 25 ? -7.875 28.484 14.102 1 96.69 25 THR B C 1
ATOM 730 O O . THR B 1 25 ? -7.648 27.531 13.344 1 96.69 25 THR B O 1
ATOM 733 N N . LEU B 1 26 ? -8.164 28.344 15.297 1 95 26 LEU B N 1
ATOM 734 C CA . LEU B 1 26 ? -8.391 27.031 15.875 1 95 26 LEU B CA 1
ATOM 735 C C . LEU B 1 26 ? -9.492 26.281 15.125 1 95 26 LEU B C 1
ATOM 737 O O . LEU B 1 26 ? -9.359 25.094 14.828 1 95 26 LEU B O 1
ATOM 741 N N . ASP B 1 27 ? -10.523 27.016 14.836 1 97.25 27 ASP B N 1
ATOM 742 C CA . ASP B 1 27 ? -11.641 26.406 14.125 1 97.25 27 ASP B CA 1
ATOM 743 C C . ASP B 1 27 ? -11.211 25.922 12.742 1 97.25 27 ASP B C 1
ATOM 745 O O . ASP B 1 27 ? -11.594 24.828 12.32 1 97.25 27 ASP B O 1
ATOM 749 N N . GLU B 1 28 ? -10.484 26.625 12.055 1 96.94 28 GLU B N 1
ATOM 750 C CA . GLU B 1 28 ? -9.953 26.234 10.758 1 96.94 28 GLU B CA 1
ATOM 751 C C . GLU B 1 28 ? -9.047 25.016 10.875 1 96.94 28 GLU B C 1
ATOM 753 O O . GLU B 1 28 ? -9.125 24.094 10.062 1 96.94 28 GLU B O 1
ATOM 758 N N . ALA B 1 29 ? -8.164 25.031 11.867 1 95.5 29 ALA B N 1
ATOM 759 C CA . ALA B 1 29 ? -7.25 23.906 12.094 1 95.5 29 ALA B CA 1
ATOM 760 C C . ALA B 1 29 ? -8.016 22.609 12.344 1 95.5 29 ALA B C 1
ATOM 762 O O . ALA B 1 29 ? -7.676 21.562 11.789 1 95.5 29 ALA B O 1
ATOM 763 N N . LEU B 1 30 ? -9.047 22.75 13.148 1 96.5 30 LEU B N 1
ATOM 764 C CA . LEU B 1 30 ? -9.859 21.578 13.469 1 96.5 30 LEU B CA 1
ATOM 765 C C . LEU B 1 30 ? -10.547 21.031 12.227 1 96.5 30 LEU B C 1
ATOM 767 O O . LEU B 1 30 ? -10.609 19.812 12.031 1 96.5 30 LEU B O 1
ATOM 771 N N . LYS B 1 31 ? -11.031 21.875 11.43 1 97.56 31 LYS B N 1
ATOM 772 C CA . LYS B 1 31 ? -11.68 21.469 10.188 1 97.56 31 LYS B CA 1
ATOM 773 C C . LYS B 1 31 ? -10.695 20.781 9.25 1 97.56 31 LYS B C 1
ATOM 775 O O . LYS B 1 31 ? -11.008 19.75 8.656 1 97.56 31 LYS B O 1
ATOM 780 N N . LEU B 1 32 ? -9.555 21.375 9.078 1 97.12 32 LEU B N 1
ATOM 781 C CA . LEU B 1 32 ? -8.516 20.781 8.234 1 97.12 32 LEU B CA 1
ATOM 782 C C . LEU B 1 32 ? -8.094 19.422 8.773 1 97.12 32 LEU B C 1
ATOM 784 O O . LEU B 1 32 ? -7.879 18.484 7.996 1 97.12 32 LEU B O 1
ATOM 788 N N . TYR B 1 33 ? -7.969 19.344 10.07 1 95.62 33 TYR B N 1
ATOM 789 C CA . TYR B 1 33 ? -7.602 18.062 10.68 1 95.62 33 TYR B CA 1
ATOM 790 C C . TYR B 1 33 ? -8.656 17 10.398 1 95.62 33 TYR B C 1
ATOM 792 O O . TYR B 1 33 ? -8.32 15.859 10.062 1 95.62 33 TYR B O 1
ATOM 800 N N . GLU B 1 34 ? -9.844 17.359 10.523 1 96.94 34 GLU B N 1
ATOM 801 C CA . GLU B 1 34 ? -10.93 16.422 10.242 1 96.94 34 GLU B CA 1
ATOM 802 C C . GLU B 1 34 ? -10.898 15.969 8.789 1 96.94 34 GLU B C 1
ATOM 804 O O . GLU B 1 34 ? -11.062 14.781 8.5 1 96.94 34 GLU B O 1
ATOM 809 N N . GLU B 1 35 ? -10.742 16.891 7.918 1 97.19 35 GLU B N 1
ATOM 810 C CA . GLU B 1 35 ? -10.633 16.562 6.5 1 97.19 35 GLU B CA 1
ATOM 811 C C . GLU B 1 35 ? -9.453 15.633 6.234 1 97.19 35 GLU B C 1
ATOM 813 O O . GLU B 1 35 ? -9.57 14.656 5.496 1 97.19 35 GLU B O 1
ATOM 818 N N . SER B 1 36 ? -8.359 15.984 6.859 1 96.94 36 SER B N 1
ATOM 819 C CA . SER B 1 36 ? -7.152 15.18 6.672 1 96.94 36 SER B CA 1
ATOM 820 C C . SER B 1 36 ? -7.336 13.773 7.219 1 96.94 36 SER B C 1
ATOM 822 O O . SER B 1 36 ? -6.805 12.812 6.66 1 96.94 36 SER B O 1
ATOM 824 N N . ASP B 1 37 ? -8.031 13.711 8.305 1 96.88 37 ASP B N 1
ATOM 825 C CA . ASP B 1 37 ? -8.281 12.398 8.906 1 96.88 37 ASP B CA 1
ATOM 826 C C . ASP B 1 37 ? -9.094 11.516 7.965 1 96.88 37 ASP B C 1
ATOM 828 O O . ASP B 1 37 ? -8.844 10.312 7.863 1 96.88 37 ASP B O 1
ATOM 832 N N . VAL B 1 38 ? -10.055 12.07 7.363 1 97.75 38 VAL B N 1
ATOM 833 C CA . VAL B 1 38 ? -10.883 11.336 6.41 1 97.75 38 VAL B CA 1
ATOM 834 C C . VAL B 1 38 ? -10.023 10.852 5.242 1 97.75 38 VAL B C 1
ATOM 836 O O . VAL B 1 38 ? -10.117 9.695 4.836 1 97.75 38 VAL B O 1
ATOM 839 N N . ILE B 1 39 ? -9.219 11.719 4.719 1 97.94 39 ILE B N 1
ATOM 840 C CA . ILE B 1 39 ? -8.352 11.383 3.598 1 97.94 39 ILE B CA 1
ATOM 841 C C . ILE B 1 39 ? -7.34 10.32 4.027 1 97.94 39 ILE B C 1
ATOM 843 O O . ILE B 1 39 ? -7.074 9.367 3.283 1 97.94 39 ILE B O 1
ATOM 847 N N . TYR B 1 40 ? -6.824 10.438 5.223 1 97.5 40 TYR B N 1
ATOM 848 C CA . TYR B 1 40 ? -5.906 9.438 5.766 1 97.5 40 TYR B CA 1
ATOM 849 C C . TYR B 1 40 ? -6.551 8.055 5.789 1 97.5 40 TYR B C 1
ATOM 851 O O . TYR B 1 40 ? -5.93 7.07 5.395 1 97.5 40 TYR B O 1
ATOM 859 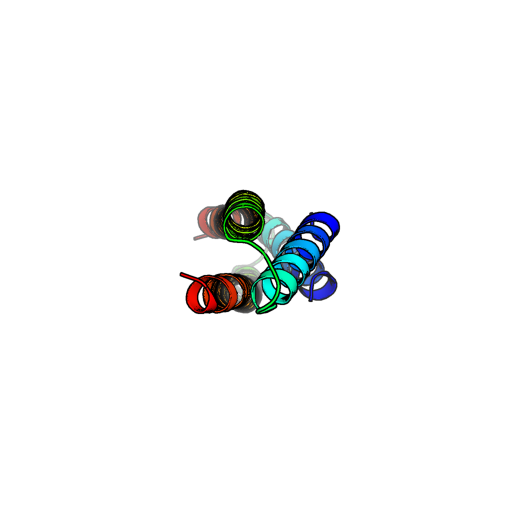N N . SER B 1 41 ? -7.734 8.008 6.25 1 97.75 41 SER B N 1
ATOM 860 C CA . SER B 1 41 ? -8.461 6.738 6.32 1 97.75 41 SER B CA 1
ATOM 861 C C . SER B 1 41 ? -8.617 6.117 4.938 1 97.75 41 SER B C 1
ATOM 863 O O . SER B 1 41 ? -8.453 4.906 4.77 1 97.75 41 SER B O 1
ATOM 865 N N . LYS B 1 42 ? -8.953 6.934 4.004 1 97.88 42 LYS B N 1
ATOM 866 C CA . LYS B 1 42 ? -9.109 6.445 2.637 1 97.88 42 LYS B CA 1
ATOM 867 C C . LYS B 1 42 ? -7.781 5.941 2.076 1 97.88 42 LYS B C 1
ATOM 869 O O . LYS B 1 42 ? -7.738 4.91 1.397 1 97.88 42 LYS B O 1
ATOM 874 N N . LEU B 1 43 ? -6.707 6.656 2.305 1 97.69 43 LEU B N 1
ATOM 875 C CA . LEU B 1 43 ? -5.379 6.23 1.88 1 97.6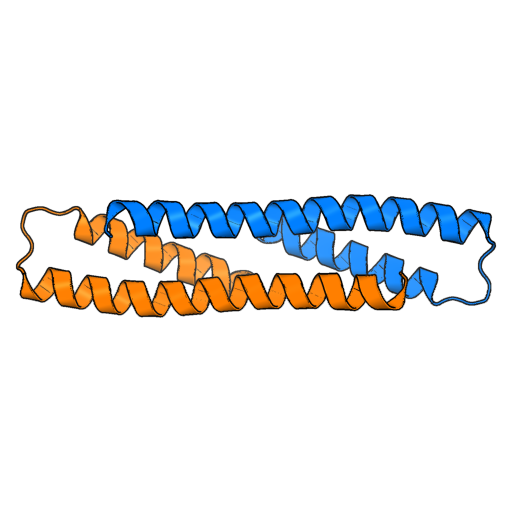9 43 LEU B CA 1
ATOM 876 C C . LEU B 1 43 ? -5 4.902 2.523 1 97.69 43 LEU B C 1
ATOM 878 O O . LEU B 1 43 ? -4.523 3.99 1.841 1 97.69 43 LEU B O 1
ATOM 882 N N . ASN B 1 44 ? -5.246 4.824 3.811 1 97.38 44 ASN B N 1
ATOM 883 C CA . ASN B 1 44 ? -4.949 3.59 4.527 1 97.38 44 ASN B CA 1
ATOM 884 C C . ASN B 1 44 ? -5.758 2.416 3.986 1 97.38 44 ASN B C 1
ATOM 886 O O . ASN B 1 44 ? -5.234 1.31 3.842 1 97.38 44 ASN B O 1
ATOM 890 N N . GLU B 1 45 ? -6.965 2.646 3.748 1 97.69 45 GLU B N 1
ATOM 891 C CA . GLU B 1 45 ? -7.816 1.607 3.174 1 97.69 45 GLU B CA 1
ATOM 892 C C . GLU B 1 45 ? -7.27 1.126 1.833 1 97.69 45 GLU B C 1
ATOM 894 O O . GLU B 1 45 ? -7.242 -0.076 1.563 1 97.69 45 GLU B O 1
ATOM 899 N N . GLN B 1 46 ? -6.898 2.035 1.018 1 96.81 46 GLN B N 1
ATOM 900 C CA . GLN B 1 46 ? -6.352 1.683 -0.289 1 96.81 46 GLN B CA 1
ATOM 901 C C . GLN B 1 46 ? -5.066 0.86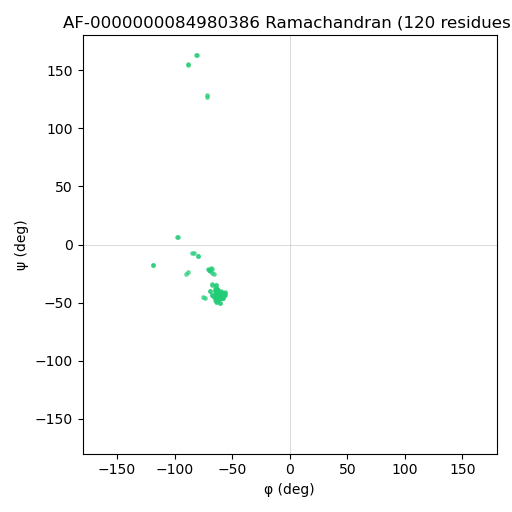9 -0.147 1 96.81 46 GLN B C 1
ATOM 903 O O . GLN B 1 46 ? -4.848 -0.086 -0.895 1 96.81 46 GLN B O 1
ATOM 908 N N . ILE B 1 47 ? -4.238 1.202 0.749 1 97.56 47 ILE B N 1
ATOM 909 C CA . ILE B 1 47 ? -2.992 0.489 1.014 1 97.56 47 ILE B CA 1
ATOM 910 C C . ILE B 1 47 ? -3.301 -0.924 1.502 1 97.56 47 ILE B C 1
ATOM 912 O O . ILE B 1 47 ? -2.719 -1.897 1.015 1 97.56 47 ILE B O 1
ATOM 916 N N . GLU B 1 48 ? -4.219 -1.026 2.424 1 97.62 48 GLU B N 1
ATOM 917 C CA . GLU B 1 48 ? -4.605 -2.328 2.959 1 97.62 48 GLU B CA 1
ATOM 918 C C . GLU B 1 48 ? -5.211 -3.213 1.875 1 97.62 48 GLU B C 1
ATOM 920 O O . GLU B 1 48 ? -4.941 -4.414 1.823 1 97.62 48 GLU B O 1
ATOM 925 N N . ASN B 1 49 ? -6.004 -2.617 1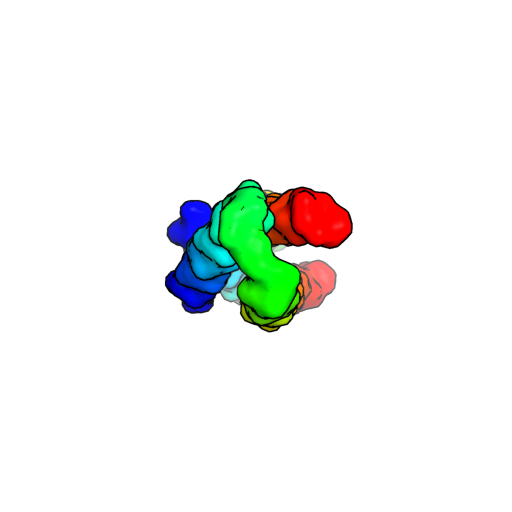.056 1 97.31 49 ASN B N 1
ATOM 926 C CA . ASN B 1 49 ? -6.598 -3.373 -0.042 1 97.31 49 ASN B CA 1
ATOM 927 C C . ASN B 1 49 ? -5.535 -3.891 -1.006 1 97.31 49 ASN B C 1
ATOM 929 O O . ASN B 1 49 ? -5.629 -5.016 -1.496 1 97.31 49 ASN B O 1
ATOM 933 N N . ALA B 1 50 ? -4.598 -3.057 -1.368 1 96.56 50 ALA B N 1
ATOM 934 C CA . ALA B 1 50 ? -3.492 -3.486 -2.219 1 96.56 50 ALA B CA 1
ATOM 935 C C . ALA B 1 50 ? -2.74 -4.66 -1.594 1 96.56 50 ALA B C 1
ATOM 937 O O . ALA B 1 50 ? -2.418 -5.633 -2.275 1 96.56 50 ALA B O 1
ATOM 938 N N . LYS B 1 51 ? -2.488 -4.582 -0.317 1 97.69 51 LYS B N 1
ATOM 939 C CA . LYS B 1 51 ? -1.82 -5.652 0.414 1 97.69 51 LYS B CA 1
ATOM 940 C C . LYS B 1 51 ? -2.625 -6.949 0.35 1 97.69 51 LYS B C 1
ATOM 942 O O . LYS B 1 51 ? -2.066 -8.023 0.118 1 97.69 51 LYS B O 1
ATOM 947 N N . ILE B 1 52 ? -3.898 -6.898 0.57 1 97.75 52 ILE B N 1
ATOM 948 C CA . ILE B 1 52 ? -4.777 -8.062 0.512 1 97.75 52 ILE B CA 1
ATOM 949 C C . ILE B 1 52 ? -4.719 -8.688 -0.881 1 97.75 52 ILE B C 1
ATOM 951 O O . ILE B 1 52 ? -4.617 -9.906 -1.018 1 97.75 52 ILE B O 1
ATOM 955 N N . LYS B 1 53 ? -4.77 -7.816 -1.891 1 97.19 53 LYS B N 1
ATOM 956 C CA . LYS B 1 53 ? -4.781 -8.305 -3.268 1 97.19 53 LYS B CA 1
ATOM 957 C C . LYS B 1 53 ? -3.52 -9.109 -3.576 1 97.19 53 LYS B C 1
ATOM 959 O O . LYS B 1 53 ? -3.598 -10.211 -4.117 1 97.19 53 LYS B O 1
ATOM 964 N N . ILE B 1 54 ? -2.387 -8.594 -3.295 1 97.31 54 ILE B N 1
ATOM 965 C CA . ILE B 1 54 ? -1.16 -9.297 -3.652 1 97.31 54 ILE B CA 1
ATOM 966 C C . ILE B 1 54 ? -1.034 -10.57 -2.816 1 97.31 54 ILE B C 1
ATOM 968 O O . ILE B 1 54 ? -0.549 -11.594 -3.301 1 97.31 54 ILE B O 1
ATOM 972 N N . ASN B 1 55 ? -1.483 -10.562 -1.56 1 97.44 55 ASN B N 1
ATOM 973 C CA . ASN B 1 55 ? -1.422 -11.75 -0.707 1 97.44 55 ASN B CA 1
ATOM 974 C C . ASN B 1 55 ? -2.381 -12.836 -1.184 1 97.44 55 ASN B C 1
ATOM 976 O O . ASN B 1 55 ? -2.078 -14.023 -1.08 1 97.44 55 ASN B O 1
ATOM 980 N N . ASN B 1 56 ? -3.533 -12.438 -1.603 1 96.81 56 ASN B N 1
ATOM 981 C CA . ASN B 1 56 ? -4.473 -13.406 -2.148 1 96.81 56 ASN B CA 1
ATOM 982 C C . ASN B 1 56 ? -3.867 -14.188 -3.314 1 96.81 56 ASN B C 1
ATOM 984 O O . ASN B 1 56 ? -4.086 -15.391 -3.441 1 96.81 56 ASN B O 1
ATOM 988 N N . ILE B 1 57 ? -3.176 -13.492 -4.129 1 95.5 57 ILE B N 1
ATOM 989 C CA . ILE B 1 57 ? -2.516 -14.133 -5.258 1 95.5 57 ILE B CA 1
ATOM 990 C C . ILE B 1 57 ? -1.436 -15.086 -4.754 1 95.5 57 ILE B C 1
ATOM 992 O O . ILE B 1 57 ? -1.323 -16.219 -5.234 1 95.5 57 ILE B O 1
ATOM 996 N N . ARG B 1 58 ? -0.692 -14.602 -3.834 1 93.88 58 ARG B N 1
ATOM 997 C CA . ARG B 1 58 ? 0.372 -15.414 -3.252 1 93.88 58 ARG B CA 1
ATOM 998 C C . ARG B 1 58 ? -0.19 -16.688 -2.621 1 93.88 58 ARG B C 1
ATOM 1000 O O . ARG B 1 58 ? 0.366 -17.766 -2.797 1 93.88 58 ARG B O 1
ATOM 1007 N N . ASP B 1 59 ? -1.272 -16.656 -1.926 1 92.81 59 ASP B N 1
ATOM 1008 C CA . ASP B 1 59 ? -1.88 -17.75 -1.183 1 92.81 59 ASP B CA 1
ATOM 1009 C C . ASP B 1 59 ? -2.371 -18.844 -2.125 1 92.81 59 ASP B C 1
ATOM 1011 O O . ASP B 1 59 ? -2.486 -20.016 -1.729 1 92.81 59 ASP B O 1
ATOM 1015 N N . LYS B 1 60 ? -2.646 -18.484 -3.297 1 90.31 60 LYS B N 1
ATOM 1016 C CA . LYS B 1 60 ? -3.084 -19.453 -4.285 1 90.31 60 LYS B CA 1
ATOM 1017 C C . LYS B 1 60 ? -1.939 -20.391 -4.684 1 90.31 60 LYS B C 1
ATOM 1019 O O . LYS B 1 60 ? -2.172 -21.5 -5.176 1 90.31 60 LYS B O 1
ATOM 1024 N N . HIS B 1 61 ? -0.822 -19.906 -4.465 1 86 61 HIS B N 1
ATOM 1025 C CA . HIS B 1 61 ? 0.297 -20.688 -4.988 1 86 61 HIS B CA 1
ATOM 1026 C C . HIS B 1 61 ? 1.224 -21.141 -3.869 1 86 61 HIS B C 1
ATOM 1028 O O . HIS B 1 61 ? 2.127 -21.953 -4.098 1 86 61 HIS B O 1
ATOM 1034 N N . VAL B 1 62 ? 1.127 -20.516 -2.715 1 77.88 62 VAL B N 1
ATOM 1035 C CA . VAL B 1 62 ? 1.941 -20.938 -1.577 1 77.88 62 VAL B CA 1
ATOM 1036 C C . VAL B 1 62 ? 1.096 -21.75 -0.607 1 77.88 62 VAL B C 1
ATOM 1038 O O . VAL B 1 62 ? -0.088 -21.469 -0.411 1 77.88 62 VAL B O 1
#

Sequence (124 aa):
MEDKFEDLFGQYKDISKKLENKDITLDEALKLYEESDVIYSKLNEQIENAKIKINNIRDKHVMEDKFEDLFGQYKDISKKLENKDITLDEALKLYEESDVIYSKLNEQIENAKIKINNIRDKHV

Solvent-accessible surface area (backbone atoms only — not comparable to full-atom values): 6950 Å² total; per-residue (Å²): 116,50,70,56,50,54,50,49,50,48,51,43,49,52,47,53,56,57,64,68,44,85,83,62,51,70,68,55,47,52,51,48,48,51,53,43,50,53,46,48,52,52,51,50,49,53,49,52,49,52,53,50,53,57,46,55,58,47,54,76,75,98,116,52,70,56,50,54,52,49,51,50,51,43,49,53,47,52,57,56,64,68,46,85,83,60,51,70,70,54,47,52,50,48,49,50,53,42,50,54,44,48,52,54,52,49,49,52,50,51,48,53,52,49,53,58,46,56,58,47,54,75,76,96